Protein AF-A0AA51MQ58-F1 (afdb_monomer_lite)

Radius of gyration: 12.82 Å; chains: 1; bounding box: 35×30×36 Å

Secondary structure (DSSP, 8-state):
-EEETTS-EEEE-----TT--EEEEEESSTT---EEEES-EE-TTS-EEESEEEEEETTEEEE---SSSSS-SEEEPPPPTTS-EEEEEEEEETTEEEEEEEEE-

Foldseek 3Di:
DWAWPVGWDWDWDDDDDQPDQWTWIDTPDVVAWIKIFGRWHADPQRKIFGQWIWTHHPNDTDIFDDPPPPRTQKIWHPQDPVRKIKMWGWHQDPVGIDIIIIIGD

pLDDT: mean 82.26, std 11.64, range [46.22, 94.62]

Structure (mmCIF, N/CA/C/O backbone):
data_AF-A0AA51MQ58-F1
#
_entry.id   AF-A0AA51MQ58-F1
#
loop_
_atom_site.group_PDB
_atom_site.id
_atom_site.type_symbol
_atom_site.label_atom_id
_atom_site.label_alt_id
_atom_site.label_comp_id
_atom_site.label_asym_id
_atom_site.label_entity_id
_atom_site.label_seq_id
_atom_site.pdbx_PDB_ins_code
_atom_site.Cartn_x
_atom_site.Cartn_y
_atom_site.Cartn_z
_atom_site.occupancy
_atom_site.B_iso_or_equiv
_atom_site.auth_seq_id
_atom_site.auth_comp_id
_atom_site.auth_asym_id
_atom_site.auth_atom_id
_atom_site.pdbx_PDB_model_num
ATOM 1 N N . MET A 1 1 ? -2.871 13.309 5.982 1.00 73.56 1 MET A N 1
ATOM 2 C CA . MET A 1 1 ? -1.544 13.410 5.308 1.00 73.56 1 MET A CA 1
ATOM 3 C C . MET A 1 1 ? -0.538 12.679 6.181 1.00 73.56 1 MET A C 1
ATOM 5 O O . MET A 1 1 ? -0.595 12.842 7.389 1.00 73.56 1 MET A O 1
ATOM 9 N N . GLY A 1 2 ? 0.360 11.888 5.605 1.00 79.81 2 GLY A N 1
ATOM 10 C CA . GLY A 1 2 ? 1.314 11.037 6.316 1.00 79.81 2 GLY A CA 1
ATOM 11 C C . GLY A 1 2 ? 2.762 11.209 5.874 1.00 79.81 2 GLY A C 1
ATOM 12 O O . GLY A 1 2 ? 3.061 12.057 5.033 1.00 79.81 2 GLY A O 1
ATOM 13 N N . THR A 1 3 ? 3.646 10.372 6.407 1.00 82.44 3 THR A N 1
ATOM 14 C CA . THR A 1 3 ? 5.072 10.315 6.075 1.00 82.44 3 THR A CA 1
ATOM 15 C C . THR A 1 3 ? 5.555 8.874 5.911 1.00 82.44 3 THR A C 1
ATOM 17 O O . THR A 1 3 ? 5.155 7.969 6.637 1.00 82.44 3 THR A O 1
ATOM 20 N N . THR A 1 4 ? 6.433 8.646 4.938 1.00 78.88 4 THR A N 1
ATOM 21 C CA . THR A 1 4 ? 7.202 7.395 4.816 1.00 78.88 4 THR A CA 1
ATOM 22 C C . THR A 1 4 ? 8.316 7.348 5.864 1.00 78.88 4 THR A C 1
ATOM 24 O O . THR A 1 4 ? 8.746 8.391 6.358 1.00 78.88 4 THR A O 1
ATOM 27 N N . THR A 1 5 ? 8.878 6.166 6.134 1.00 80.44 5 THR A N 1
ATOM 28 C CA . THR A 1 5 ? 10.091 6.022 6.967 1.00 80.44 5 THR A CA 1
ATOM 29 C C . THR A 1 5 ? 11.283 6.817 6.411 1.00 80.44 5 THR A C 1
ATOM 31 O O . THR A 1 5 ? 12.148 7.246 7.167 1.00 80.44 5 THR A O 1
ATOM 34 N N . GLY A 1 6 ? 11.309 7.069 5.097 1.00 74.06 6 GLY A N 1
ATOM 35 C CA . GLY A 1 6 ? 12.300 7.918 4.429 1.00 74.06 6 GLY A CA 1
ATOM 36 C C . GLY A 1 6 ? 11.979 9.420 4.440 1.00 74.06 6 GLY A C 1
ATOM 37 O O . GLY A 1 6 ? 12.623 10.170 3.713 1.00 74.06 6 GLY A O 1
ATOM 38 N N . GLY A 1 7 ? 10.963 9.864 5.189 1.00 76.50 7 GLY A N 1
ATOM 39 C CA . GLY A 1 7 ? 10.610 11.279 5.366 1.00 76.50 7 GLY A CA 1
ATOM 40 C C . GLY A 1 7 ? 9.754 11.904 4.255 1.00 76.50 7 GLY A C 1
ATOM 41 O O . GLY A 1 7 ? 9.409 13.078 4.340 1.00 76.50 7 GLY A O 1
ATOM 42 N N . GLN A 1 8 ? 9.373 11.149 3.220 1.00 78.56 8 GLN A N 1
ATOM 43 C CA . GLN A 1 8 ? 8.529 11.661 2.128 1.00 78.56 8 GLN A CA 1
ATOM 44 C C . GLN A 1 8 ? 7.073 11.789 2.581 1.00 78.56 8 GLN A C 1
ATOM 46 O O . GLN A 1 8 ? 6.546 10.840 3.164 1.00 78.56 8 GLN A O 1
ATOM 51 N N . SER A 1 9 ? 6.406 12.904 2.275 1.00 80.50 9 SER A N 1
ATOM 52 C CA . SER A 1 9 ? 4.979 13.065 2.581 1.00 80.50 9 SER A CA 1
ATOM 53 C C . SER A 1 9 ? 4.100 12.214 1.664 1.00 80.50 9 SER A C 1
ATOM 55 O O . SER A 1 9 ? 4.390 12.068 0.475 1.00 80.50 9 SER A O 1
ATOM 57 N N . VAL A 1 10 ? 3.005 11.686 2.211 1.00 79.62 10 VAL A N 1
ATOM 58 C CA . VAL A 1 10 ? 2.039 10.845 1.493 1.00 79.62 10 VAL A CA 1
ATOM 59 C C . VAL A 1 10 ? 0.592 11.218 1.805 1.00 79.62 10 VAL A C 1
ATOM 61 O O . VAL A 1 10 ? 0.291 11.759 2.869 1.00 79.62 10 VAL A O 1
ATOM 64 N N . LYS A 1 11 ? -0.334 10.908 0.899 1.00 81.56 11 LYS A N 1
ATOM 65 C CA . LYS A 1 11 ? -1.774 11.071 1.133 1.00 81.56 11 LYS A CA 1
ATOM 66 C C . LYS A 1 11 ? -2.559 9.975 0.436 1.00 81.56 11 LYS A C 1
ATOM 68 O O . LYS A 1 11 ? -2.365 9.746 -0.749 1.00 81.56 11 LYS A O 1
ATOM 73 N N . PHE A 1 12 ? -3.495 9.362 1.146 1.00 80.94 12 PHE A N 1
ATOM 74 C CA . PHE A 1 12 ? -4.510 8.520 0.527 1.00 80.94 12 PHE A CA 1
ATOM 75 C C . PHE A 1 12 ? -5.673 9.421 0.090 1.00 80.94 12 PHE A C 1
ATOM 77 O O . PHE A 1 12 ? -6.277 10.076 0.939 1.00 80.94 12 PHE A O 1
ATOM 84 N N . MET A 1 13 ? -5.886 9.587 -1.219 1.00 69.50 13 MET A N 1
ATOM 85 C CA . MET A 1 13 ? -6.714 10.686 -1.748 1.00 69.50 13 MET A CA 1
ATOM 86 C C . MET A 1 13 ? -8.122 10.297 -2.182 1.00 69.50 13 MET A C 1
ATOM 88 O O . MET A 1 13 ? -8.969 11.182 -2.214 1.00 69.50 13 MET A O 1
ATOM 92 N N . ASP A 1 14 ? -8.370 9.035 -2.523 1.00 63.34 14 ASP A N 1
ATOM 93 C CA . ASP A 1 14 ? -9.536 8.718 -3.355 1.00 63.34 14 ASP A CA 1
ATOM 94 C C . ASP A 1 14 ? -10.143 7.351 -3.034 1.00 63.34 14 ASP A C 1
ATOM 96 O O . ASP A 1 14 ? -10.221 6.461 -3.873 1.00 63.34 14 ASP A O 1
ATOM 100 N N . TRP A 1 15 ? -10.504 7.158 -1.767 1.00 64.38 15 TRP A N 1
ATOM 101 C CA . TRP A 1 15 ? -11.335 6.033 -1.352 1.00 64.38 15 TRP A CA 1
ATOM 102 C C . TRP A 1 15 ? -12.637 6.596 -0.797 1.00 64.38 15 TRP A C 1
ATOM 104 O O . TRP A 1 15 ? -12.675 7.120 0.318 1.00 64.38 15 TRP A O 1
ATOM 114 N N . THR A 1 16 ? -13.676 6.579 -1.629 1.00 58.91 16 THR A N 1
ATOM 115 C CA . THR A 1 16 ? -14.923 7.318 -1.393 1.00 58.91 16 THR A CA 1
ATOM 116 C C . THR A 1 16 ? -16.078 6.411 -0.973 1.00 58.91 16 THR A C 1
ATOM 118 O O . THR A 1 16 ? -17.027 6.878 -0.343 1.00 58.91 16 THR A O 1
ATOM 121 N N . SER A 1 17 ? -15.977 5.106 -1.246 1.00 60.03 17 SER A N 1
ATOM 122 C CA . SER A 1 17 ? -16.976 4.096 -0.903 1.00 60.03 17 SER A CA 1
ATOM 123 C C . SER A 1 17 ? -16.349 2.744 -0.549 1.00 60.03 17 SER A C 1
ATOM 125 O O . SER A 1 17 ? -15.309 2.345 -1.062 1.00 60.03 17 SER A O 1
ATOM 127 N N . THR A 1 18 ? -17.045 1.967 0.283 1.00 59.75 18 THR A N 1
ATOM 128 C CA . THR A 1 18 ? -16.695 0.563 0.585 1.00 59.75 18 THR A CA 1
ATOM 129 C C . THR A 1 18 ? -16.774 -0.370 -0.628 1.00 59.75 18 THR A C 1
ATOM 131 O O . THR A 1 18 ? -16.255 -1.481 -0.569 1.00 59.75 18 THR A O 1
ATOM 134 N N . THR A 1 19 ? -17.395 0.083 -1.719 1.00 62.16 19 THR A N 1
ATOM 135 C CA . THR A 1 19 ? -17.466 -0.620 -3.006 1.00 62.16 19 THR A CA 1
ATOM 136 C C . THR A 1 19 ? -16.365 -0.212 -3.981 1.00 62.16 19 THR A C 1
ATOM 138 O O . THR A 1 19 ? -16.254 -0.817 -5.045 1.00 62.16 19 THR A O 1
ATOM 141 N N . ASP A 1 20 ? -15.583 0.823 -3.662 1.00 64.88 20 ASP A N 1
ATOM 142 C CA . ASP A 1 20 ? -14.504 1.274 -4.533 1.00 64.88 20 ASP A CA 1
ATOM 143 C C . ASP A 1 20 ? -13.383 0.241 -4.515 1.00 64.88 20 ASP A C 1
ATOM 145 O O . ASP A 1 20 ? -12.760 -0.021 -3.488 1.00 64.88 20 ASP A O 1
ATOM 149 N N . THR A 1 21 ? -13.099 -0.324 -5.682 1.00 74.69 21 THR A N 1
ATOM 150 C CA . THR A 1 21 ? -12.004 -1.282 -5.871 1.00 74.69 21 THR A CA 1
ATOM 151 C C . THR A 1 21 ? -10.695 -0.597 -6.253 1.00 74.69 21 THR A C 1
ATOM 153 O O . THR A 1 21 ? -9.737 -1.270 -6.638 1.00 74.69 21 THR A O 1
ATOM 156 N N . THR A 1 22 ? -10.650 0.734 -6.211 1.00 79.81 22 THR A N 1
ATOM 157 C CA . THR A 1 22 ? -9.498 1.551 -6.596 1.00 79.81 22 THR A CA 1
ATOM 158 C C . THR A 1 22 ? -9.187 2.588 -5.530 1.00 79.81 22 THR A C 1
ATOM 160 O O . THR A 1 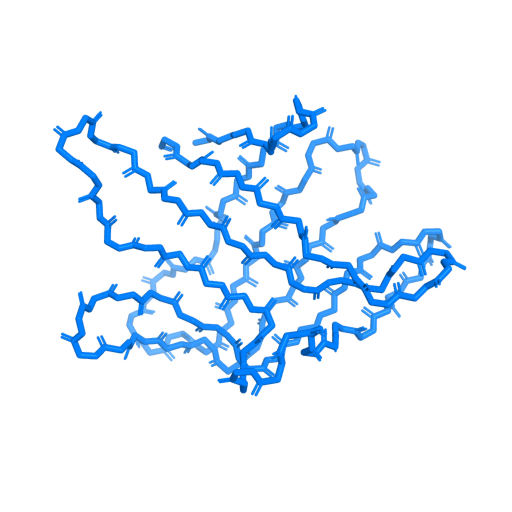22 ? -10.076 3.029 -4.812 1.00 79.81 22 THR A O 1
ATOM 163 N N . GLY A 1 23 ? -7.924 2.999 -5.448 1.00 80.19 23 GLY A N 1
ATOM 164 C CA . GLY A 1 23 ? -7.491 4.093 -4.582 1.00 80.19 23 GLY A CA 1
ATOM 165 C C . GLY A 1 23 ? -6.200 4.722 -5.093 1.00 80.19 23 GLY A C 1
ATOM 166 O O . GLY A 1 23 ? -5.504 4.132 -5.918 1.00 80.19 23 GLY A O 1
ATOM 167 N N . THR A 1 24 ? -5.867 5.914 -4.599 1.00 82.19 24 THR A N 1
ATOM 168 C CA . THR A 1 24 ? -4.610 6.593 -4.947 1.00 82.19 24 THR A CA 1
ATOM 169 C C . THR A 1 24 ? -3.826 6.940 -3.690 1.00 82.19 24 THR A C 1
ATOM 171 O O . THR A 1 24 ? -4.314 7.687 -2.836 1.00 82.19 24 THR A O 1
ATOM 174 N N . LEU A 1 25 ? -2.595 6.432 -3.599 1.00 81.94 25 LEU A N 1
ATOM 175 C CA . LEU A 1 25 ? -1.592 6.904 -2.651 1.00 81.94 25 LEU A CA 1
ATOM 176 C C . LEU A 1 25 ? -0.695 7.918 -3.369 1.00 81.94 25 LEU A C 1
ATOM 178 O O . LEU A 1 25 ? 0.155 7.565 -4.184 1.00 81.94 25 LEU A O 1
ATOM 182 N N . TRP A 1 26 ? -0.902 9.189 -3.054 1.00 79.00 26 TRP A N 1
ATOM 183 C CA . TRP A 1 26 ? -0.100 10.299 -3.549 1.00 79.00 26 TRP A CA 1
ATOM 184 C C . TRP A 1 26 ? 1.202 10.397 -2.757 1.00 79.00 26 TRP A C 1
ATOM 186 O O . TRP A 1 26 ? 1.172 10.357 -1.522 1.00 79.00 26 TRP A O 1
ATOM 196 N N . LYS A 1 27 ? 2.333 10.556 -3.448 1.00 71.06 27 LYS A N 1
ATOM 197 C CA . LYS A 1 27 ? 3.649 10.806 -2.840 1.00 71.06 27 LYS A CA 1
ATOM 198 C C . LYS A 1 27 ? 4.091 12.219 -3.211 1.00 71.06 27 LYS A C 1
ATOM 200 O O . LYS A 1 27 ? 4.109 12.578 -4.381 1.00 71.06 27 LYS A O 1
ATOM 205 N N . SER A 1 28 ? 4.480 13.019 -2.218 1.00 57.47 28 SER A N 1
ATOM 206 C CA . SER A 1 28 ? 4.906 14.416 -2.387 1.00 57.47 28 SER A CA 1
ATOM 207 C C . SER A 1 28 ? 6.296 14.546 -3.011 1.00 57.47 28 SER A C 1
ATOM 209 O O . SER A 1 28 ? 7.212 15.117 -2.421 1.00 57.47 28 SER A O 1
ATOM 211 N N . ILE A 1 29 ? 6.475 14.012 -4.209 1.00 56.19 29 ILE A N 1
ATOM 212 C CA . ILE A 1 29 ? 7.600 14.321 -5.081 1.00 56.19 29 ILE A CA 1
ATOM 213 C C . ILE A 1 29 ? 6.944 14.827 -6.360 1.00 56.19 29 ILE A C 1
ATOM 215 O O . ILE A 1 29 ? 6.453 14.015 -7.119 1.00 56.19 29 ILE A O 1
ATOM 219 N N . ASN A 1 30 ? 6.839 16.149 -6.549 1.00 47.78 30 ASN A N 1
ATOM 220 C CA . ASN A 1 30 ? 6.362 16.846 -7.762 1.00 47.78 30 ASN A CA 1
ATOM 221 C C . ASN A 1 30 ? 5.889 15.937 -8.925 1.00 47.78 30 ASN A C 1
ATOM 223 O O . ASN A 1 30 ? 6.647 15.675 -9.860 1.00 47.78 30 ASN A O 1
ATOM 227 N N . GLY A 1 31 ? 4.654 15.422 -8.852 1.00 46.22 31 GLY A N 1
ATOM 228 C CA . GLY A 1 31 ? 4.021 14.621 -9.915 1.00 46.22 31 GLY A CA 1
ATOM 229 C C . GLY A 1 31 ? 4.698 13.285 -10.268 1.00 46.22 31 GLY A C 1
ATOM 230 O O . GLY A 1 31 ? 4.371 12.687 -11.288 1.00 46.22 31 GLY A O 1
ATOM 231 N N . THR A 1 32 ? 5.646 12.816 -9.456 1.00 56.25 32 THR A N 1
ATOM 232 C CA . THR A 1 32 ? 6.433 11.595 -9.651 1.00 56.25 32 THR A CA 1
ATOM 233 C C . THR A 1 32 ? 6.271 10.695 -8.426 1.00 56.25 32 THR A C 1
ATOM 235 O O . THR A 1 32 ? 6.602 11.079 -7.311 1.00 56.25 32 THR A O 1
ATOM 238 N N . GLY A 1 33 ? 5.798 9.469 -8.613 1.00 65.19 33 GLY A N 1
ATOM 239 C CA . GLY A 1 33 ? 5.640 8.492 -7.536 1.00 65.19 33 GLY A CA 1
ATOM 240 C C . GLY A 1 33 ? 4.209 8.305 -7.050 1.00 65.19 33 GLY A C 1
ATOM 241 O O . GLY A 1 33 ? 4.033 7.660 -6.023 1.00 65.19 33 GLY A O 1
ATOM 242 N N . ASP A 1 34 ? 3.204 8.827 -7.752 1.00 80.88 34 ASP A N 1
ATOM 243 C CA . ASP A 1 34 ? 1.812 8.487 -7.455 1.00 80.88 34 ASP A CA 1
ATOM 244 C C . ASP A 1 34 ? 1.576 6.997 -7.674 1.00 80.88 34 ASP A C 1
ATOM 246 O O . ASP A 1 34 ? 2.062 6.409 -8.645 1.00 80.88 34 ASP A O 1
ATOM 250 N N . ILE A 1 35 ? 0.822 6.396 -6.760 1.00 86.19 35 ILE A N 1
ATOM 251 C CA . ILE A 1 35 ? 0.482 4.981 -6.800 1.00 86.19 35 ILE A CA 1
ATOM 252 C C . ILE A 1 35 ? -1.023 4.851 -6.974 1.00 86.19 35 ILE A C 1
ATOM 254 O O . ILE A 1 35 ? -1.797 5.221 -6.092 1.00 86.19 35 ILE A O 1
ATOM 258 N N . SER A 1 36 ? -1.422 4.301 -8.117 1.00 89.19 36 SER A N 1
ATOM 259 C CA . SER A 1 36 ? -2.795 3.894 -8.394 1.00 89.19 36 SER A CA 1
ATOM 260 C C . SER A 1 36 ? -2.962 2.438 -7.976 1.00 89.19 36 SER A C 1
ATOM 262 O O . SER A 1 36 ? -2.180 1.584 -8.388 1.00 89.19 36 SER A O 1
ATOM 264 N N . LEU A 1 37 ? -3.965 2.160 -7.154 1.00 90.69 37 LEU A N 1
ATOM 265 C CA . LEU A 1 37 ? -4.252 0.851 -6.576 1.00 90.69 37 LEU A CA 1
ATOM 266 C C . LEU A 1 37 ? -5.506 0.254 -7.210 1.00 90.69 37 LEU A C 1
ATOM 268 O O . LEU A 1 37 ? -6.447 0.978 -7.539 1.00 90.69 37 LEU A O 1
ATOM 272 N N . THR A 1 38 ? -5.528 -1.069 -7.338 1.00 90.94 38 THR A N 1
ATOM 273 C CA . THR A 1 38 ? -6.652 -1.859 -7.851 1.00 90.94 38 THR A CA 1
ATOM 274 C C . THR A 1 38 ? -6.905 -3.081 -6.966 1.00 90.94 38 THR A C 1
ATOM 276 O O . THR A 1 38 ? -6.024 -3.536 -6.236 1.00 90.94 38 THR A O 1
ATOM 279 N N . GLY A 1 39 ? -8.128 -3.616 -7.008 1.00 90.19 39 GLY A N 1
ATOM 280 C CA . GLY A 1 39 ? -8.535 -4.710 -6.120 1.00 90.19 39 GLY A CA 1
ATOM 281 C C . GLY A 1 39 ? -8.587 -4.287 -4.650 1.00 90.19 39 GLY A C 1
ATOM 282 O O . GLY A 1 39 ? -8.350 -5.106 -3.763 1.00 90.19 39 GLY A O 1
ATOM 283 N N . LEU A 1 40 ? -8.843 -3.000 -4.397 1.00 90.19 40 LEU A N 1
ATOM 284 C CA . LEU A 1 40 ? -8.932 -2.447 -3.053 1.00 90.19 40 LEU A CA 1
ATOM 285 C C . LEU A 1 40 ? -10.113 -3.080 -2.300 1.00 90.19 40 LEU A C 1
ATOM 287 O O . LEU A 1 40 ? -11.228 -3.111 -2.816 1.00 90.19 40 LEU A O 1
ATOM 291 N N . HIS A 1 41 ? -9.874 -3.590 -1.096 1.00 88.94 41 HIS A N 1
ATOM 292 C CA . HIS A 1 41 ? -10.916 -4.126 -0.219 1.00 88.94 41 HIS A CA 1
ATOM 293 C C . HIS A 1 41 ? -10.460 -4.127 1.243 1.00 88.94 41 HIS A C 1
ATOM 295 O O . HIS A 1 41 ? -9.286 -3.921 1.546 1.00 88.94 41 HIS A O 1
ATOM 301 N N . LYS A 1 42 ? -11.398 -4.344 2.169 1.00 89.19 42 LYS A N 1
ATOM 302 C CA . LYS A 1 42 ? -11.100 -4.487 3.598 1.00 89.19 42 LYS A CA 1
ATOM 303 C C . LYS A 1 42 ? -11.081 -5.948 4.018 1.00 89.19 42 LYS A C 1
ATOM 305 O O . LYS A 1 42 ? -11.970 -6.711 3.648 1.00 89.19 42 LYS A O 1
ATOM 310 N N . LEU A 1 43 ? -10.106 -6.293 4.847 1.00 91.12 43 LEU A N 1
ATOM 311 C CA . LEU A 1 43 ? -10.063 -7.548 5.581 1.00 91.12 43 LEU A CA 1
ATOM 312 C C . LEU A 1 43 ? -10.970 -7.484 6.819 1.00 91.12 43 LEU A C 1
ATOM 314 O O . LEU A 1 43 ? -11.414 -6.413 7.243 1.00 91.12 43 LEU A O 1
ATOM 318 N N . ALA A 1 44 ? -11.240 -8.647 7.414 1.00 91.38 44 ALA A N 1
ATOM 319 C CA . ALA A 1 44 ? -12.118 -8.774 8.581 1.00 91.38 44 ALA A CA 1
ATOM 320 C C . ALA A 1 44 ? -11.594 -8.033 9.826 1.00 91.38 44 ALA A C 1
ATOM 322 O O . ALA A 1 44 ? -12.383 -7.612 10.668 1.00 91.38 44 ALA A O 1
ATOM 323 N N . ASP A 1 45 ? -10.277 -7.850 9.928 1.00 91.12 45 ASP A N 1
ATOM 324 C CA . ASP A 1 45 ? -9.615 -7.103 11.002 1.00 91.12 45 ASP A CA 1
ATOM 325 C C . ASP A 1 45 ? -9.659 -5.574 10.802 1.00 91.12 45 ASP A C 1
ATOM 327 O O . ASP A 1 45 ? -9.187 -4.820 11.650 1.00 91.12 45 ASP A O 1
ATOM 331 N N . GLY A 1 46 ? -10.237 -5.105 9.691 1.00 87.25 46 GLY A N 1
ATOM 332 C CA . GLY A 1 46 ? -10.325 -3.692 9.334 1.00 87.25 46 GLY A CA 1
ATOM 333 C C . GLY A 1 46 ? -9.138 -3.161 8.528 1.00 87.25 46 GLY A C 1
ATOM 334 O O . GLY A 1 46 ? -9.186 -1.996 8.123 1.00 87.25 46 GLY A O 1
ATOM 335 N N . THR A 1 47 ? -8.120 -3.982 8.251 1.00 91.62 47 THR A N 1
ATOM 336 C CA . THR A 1 47 ? -7.002 -3.627 7.370 1.00 91.62 47 THR A CA 1
ATOM 337 C C . THR A 1 47 ? -7.522 -3.394 5.952 1.00 91.62 47 THR A C 1
ATOM 339 O O . THR A 1 47 ? -8.224 -4.233 5.387 1.00 91.62 47 THR A O 1
ATOM 342 N N . LEU A 1 48 ? -7.183 -2.251 5.359 1.00 90.25 48 LEU A N 1
ATOM 343 C CA . LEU A 1 48 ? -7.450 -1.972 3.949 1.00 90.25 48 LEU A CA 1
ATOM 344 C C . LEU A 1 48 ? -6.285 -2.507 3.120 1.00 90.25 48 LEU A C 1
ATOM 346 O O . LEU A 1 48 ? -5.138 -2.196 3.424 1.00 90.25 48 LEU A O 1
ATOM 350 N N . VAL A 1 49 ? -6.565 -3.271 2.073 1.00 93.19 49 VAL A N 1
ATOM 351 C CA . VAL A 1 49 ? -5.547 -3.900 1.227 1.00 93.19 49 VAL A CA 1
ATOM 352 C C . VAL A 1 49 ? -5.841 -3.677 -0.250 1.00 93.19 49 VAL A C 1
ATOM 354 O O . VAL A 1 49 ? -6.991 -3.458 -0.626 1.00 93.19 49 VAL A O 1
ATOM 357 N N . ALA A 1 50 ? -4.814 -3.750 -1.095 1.00 93.50 50 ALA A N 1
ATOM 358 C CA . ALA A 1 50 ? -4.961 -3.821 -2.548 1.00 93.50 50 ALA A CA 1
ATOM 359 C C . ALA A 1 50 ? -4.144 -4.990 -3.104 1.00 93.50 50 ALA A C 1
ATOM 361 O O . ALA A 1 50 ? -3.012 -5.216 -2.678 1.00 93.50 50 ALA A O 1
ATOM 362 N N . THR A 1 51 ? -4.695 -5.708 -4.080 1.00 93.94 51 THR A N 1
ATOM 363 C CA . THR A 1 51 ? -4.022 -6.847 -4.731 1.00 93.94 51 THR A CA 1
ATOM 364 C C . THR A 1 51 ? -3.249 -6.440 -5.983 1.00 93.94 51 THR A C 1
ATOM 366 O O . THR A 1 51 ? -2.507 -7.240 -6.543 1.00 93.94 51 THR A O 1
ATOM 369 N N . GLY A 1 52 ? -3.438 -5.210 -6.464 1.00 93.00 52 GLY A N 1
ATOM 370 C CA . GLY A 1 52 ? -2.763 -4.708 -7.649 1.00 93.00 52 GLY A CA 1
ATOM 371 C C . GLY A 1 52 ? -2.598 -3.196 -7.645 1.00 93.00 52 GLY A C 1
ATOM 372 O O . GLY A 1 52 ? -3.109 -2.473 -6.787 1.00 93.00 52 GLY A O 1
ATOM 373 N N . GLY A 1 53 ? -1.841 -2.714 -8.623 1.00 91.44 53 GLY A N 1
ATOM 374 C CA . GLY A 1 53 ? -1.628 -1.294 -8.816 1.00 91.44 53 GLY A CA 1
ATOM 375 C C . GLY A 1 53 ? -0.442 -0.989 -9.714 1.00 91.44 53 GLY A C 1
ATOM 376 O O . GLY A 1 53 ? 0.213 -1.879 -10.262 1.00 91.44 53 GLY A O 1
ATOM 377 N N . LYS A 1 54 ? -0.164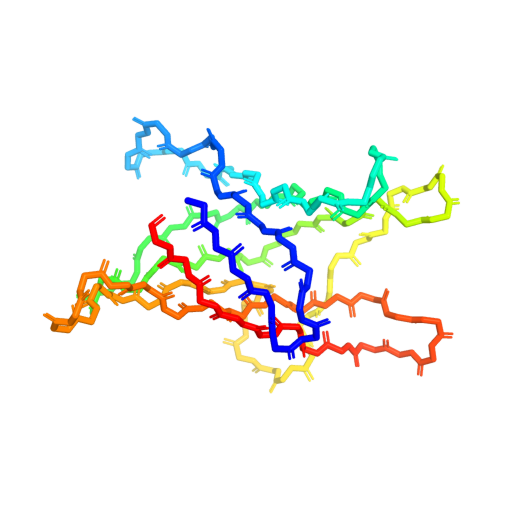 0.301 -9.857 1.00 90.38 54 LYS A N 1
ATOM 378 C CA . LYS A 1 54 ? 0.969 0.834 -10.608 1.00 90.38 54 LYS A CA 1
ATOM 379 C C . LYS A 1 54 ? 1.500 2.103 -9.949 1.00 90.38 54 LYS A C 1
ATOM 381 O O . LYS A 1 54 ? 0.720 2.928 -9.485 1.00 90.38 54 LYS A O 1
ATOM 386 N N . GLU A 1 55 ? 2.817 2.269 -9.953 1.00 88.12 55 GLU A N 1
ATOM 387 C CA . GLU A 1 55 ? 3.513 3.483 -9.518 1.00 88.12 55 GLU A CA 1
ATOM 388 C C . GLU A 1 55 ? 4.026 4.250 -10.741 1.00 88.12 55 GLU A C 1
ATOM 390 O O . GLU A 1 55 ? 4.545 3.653 -11.688 1.00 88.12 55 GLU A O 1
ATOM 395 N N . TYR A 1 56 ? 3.900 5.574 -10.730 1.00 84.38 56 TYR A N 1
ATOM 396 C CA . TYR A 1 56 ? 4.489 6.428 -11.756 1.00 84.38 56 TYR A CA 1
ATOM 397 C C . TYR A 1 56 ? 5.949 6.749 -11.411 1.00 84.38 56 TYR A C 1
ATOM 399 O O . TYR A 1 56 ? 6.223 7.594 -10.563 1.00 84.38 56 TYR A O 1
ATOM 407 N N . VAL A 1 57 ? 6.909 6.088 -12.060 1.00 80.31 57 VAL A N 1
ATOM 408 C CA . VAL A 1 57 ? 8.354 6.253 -11.815 1.00 80.31 57 VAL A CA 1
ATOM 409 C C . VAL A 1 57 ? 9.070 6.513 -13.135 1.00 80.31 57 VAL A C 1
ATOM 411 O O . VAL A 1 57 ? 8.819 5.822 -14.118 1.00 80.31 57 VAL A O 1
ATOM 414 N N . ASN A 1 58 ? 10.000 7.473 -13.163 1.00 78.94 58 ASN A N 1
ATOM 415 C CA . ASN A 1 58 ? 10.787 7.823 -14.357 1.00 78.94 58 ASN A CA 1
ATOM 416 C C . ASN A 1 58 ? 9.910 8.087 -15.598 1.00 78.94 58 ASN A C 1
ATOM 418 O O . ASN A 1 58 ? 10.176 7.567 -16.679 1.00 78.94 58 ASN A O 1
ATOM 422 N N . CYS A 1 59 ? 8.841 8.870 -15.423 1.00 78.62 59 CYS A N 1
ATOM 423 C CA . CYS A 1 59 ? 7.872 9.210 -16.471 1.00 78.62 59 CYS A CA 1
ATOM 424 C C . CYS A 1 59 ? 7.120 8.011 -17.082 1.00 78.62 59 CYS A C 1
ATOM 426 O O . CYS A 1 59 ? 6.613 8.096 -18.201 1.00 78.62 59 CYS A O 1
ATOM 428 N N . GLN A 1 60 ? 7.046 6.884 -16.370 1.00 83.50 60 GLN A N 1
ATOM 429 C CA . GLN A 1 60 ? 6.370 5.674 -16.824 1.00 83.50 60 GLN A CA 1
ATOM 430 C C . GLN A 1 60 ? 5.569 5.035 -15.692 1.00 83.50 60 GLN A C 1
ATOM 432 O O . GLN A 1 60 ? 5.970 5.056 -14.531 1.00 83.50 60 GLN A O 1
ATOM 437 N N . TRP A 1 61 ? 4.443 4.417 -16.038 1.00 85.31 61 TRP A N 1
ATOM 438 C CA . TRP A 1 61 ? 3.706 3.574 -15.105 1.00 85.31 61 TRP A CA 1
ATOM 439 C C . TRP A 1 61 ? 4.352 2.195 -15.028 1.00 85.31 61 TRP A C 1
ATOM 441 O O . TRP A 1 61 ? 4.464 1.506 -16.041 1.00 85.31 61 TRP A O 1
ATOM 451 N N . LYS A 1 62 ? 4.746 1.786 -13.824 1.00 87.56 62 LYS A N 1
ATOM 452 C CA . LYS A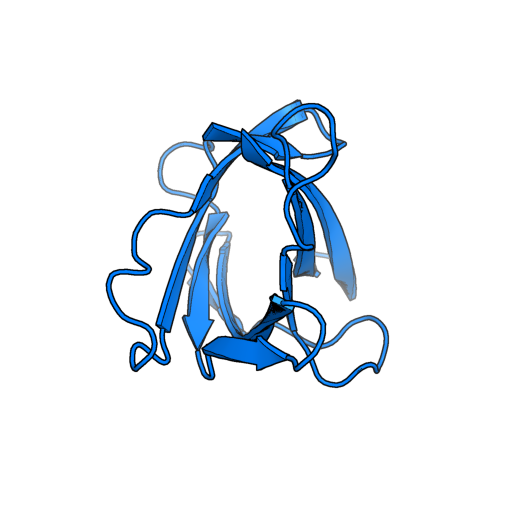 1 62 ? 5.283 0.456 -13.536 1.00 87.56 62 LYS A CA 1
ATOM 453 C C . LYS A 1 62 ? 4.321 -0.298 -12.637 1.00 87.56 62 LYS A C 1
ATOM 455 O O . LYS A 1 62 ? 3.874 0.245 -11.631 1.00 87.56 62 LYS A O 1
ATOM 460 N N . THR A 1 63 ? 4.008 -1.536 -12.998 1.00 90.56 63 THR A N 1
ATOM 461 C CA . THR A 1 63 ? 3.164 -2.417 -12.186 1.00 90.56 63 THR A CA 1
ATOM 462 C C . THR A 1 63 ? 3.820 -2.658 -10.829 1.00 90.56 63 THR A C 1
ATOM 464 O O . THR A 1 63 ? 5.034 -2.866 -10.751 1.00 90.56 63 THR A O 1
ATOM 467 N N . LEU A 1 64 ? 3.022 -2.598 -9.766 1.00 91.19 64 LEU A N 1
ATOM 468 C CA . LEU A 1 64 ? 3.452 -3.031 -8.441 1.00 91.19 64 LEU A CA 1
ATOM 469 C C . LEU A 1 64 ? 3.630 -4.553 -8.433 1.00 91.19 64 LEU A C 1
ATOM 471 O O . LEU A 1 64 ? 2.964 -5.262 -9.186 1.00 91.19 64 LEU A O 1
ATOM 475 N N . GLY A 1 65 ? 4.513 -5.061 -7.585 1.00 91.06 65 GLY A N 1
ATOM 476 C CA . GLY A 1 65 ? 4.708 -6.497 -7.418 1.00 91.06 65 GLY A CA 1
ATOM 477 C C . GLY A 1 65 ? 4.759 -6.826 -5.942 1.00 91.06 65 GLY A C 1
ATOM 478 O O . GLY A 1 65 ? 5.401 -6.092 -5.201 1.00 91.06 65 GLY A O 1
ATOM 479 N N . ASP A 1 66 ? 4.091 -7.907 -5.557 1.00 92.00 66 ASP A N 1
ATOM 480 C CA . ASP A 1 66 ? 4.095 -8.444 -4.198 1.00 92.00 66 ASP A CA 1
ATOM 481 C C . ASP A 1 66 ? 5.527 -8.862 -3.824 1.00 92.00 66 ASP A C 1
ATOM 483 O O . ASP A 1 66 ? 6.084 -9.820 -4.368 1.00 92.00 66 ASP A O 1
ATOM 487 N N . ALA A 1 67 ? 6.163 -8.060 -2.973 1.00 89.38 67 ALA A N 1
ATOM 488 C CA . ALA A 1 67 ? 7.574 -8.182 -2.638 1.00 89.38 67 ALA A CA 1
ATOM 489 C C . ALA A 1 67 ? 7.810 -9.190 -1.511 1.00 89.38 67 ALA A C 1
ATOM 491 O O . ALA A 1 67 ? 8.930 -9.684 -1.356 1.00 89.38 67 ALA A O 1
ATOM 492 N N . ASN A 1 68 ? 6.786 -9.455 -0.702 1.00 90.12 68 ASN A N 1
ATOM 493 C CA . ASN A 1 68 ? 6.885 -10.248 0.51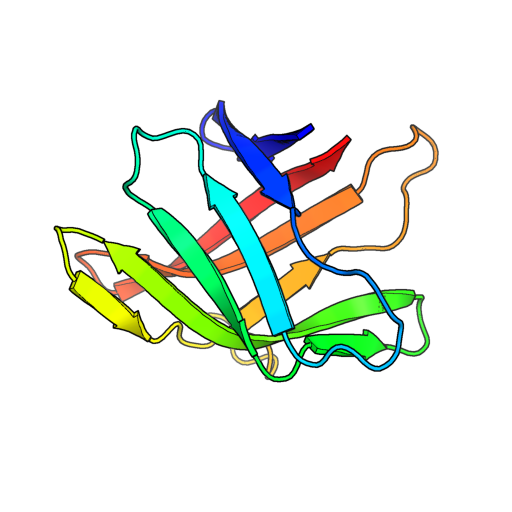7 1.00 90.12 68 ASN A CA 1
ATOM 494 C C . ASN A 1 68 ? 6.103 -11.582 0.439 1.00 90.12 68 ASN A C 1
ATOM 496 O O . ASN A 1 68 ? 6.2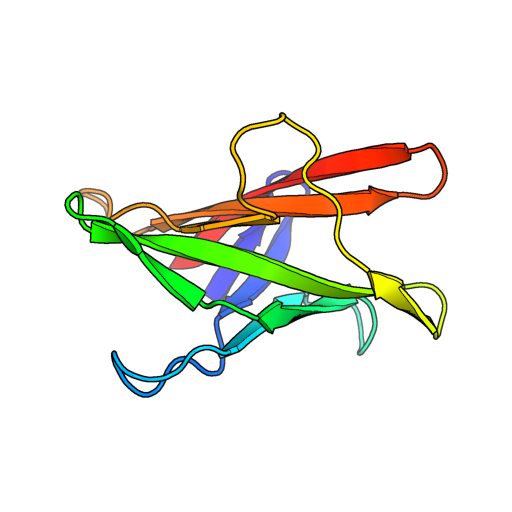86 -12.431 1.311 1.00 90.12 68 ASN A O 1
ATOM 500 N N . GLY A 1 69 ? 5.318 -11.796 -0.623 1.00 91.69 69 GLY A N 1
ATOM 501 C CA . GLY A 1 69 ? 4.592 -13.028 -0.930 1.00 91.69 69 GLY A CA 1
ATOM 502 C C . GLY A 1 69 ? 3.272 -13.192 -0.176 1.00 91.69 69 GLY A C 1
ATOM 503 O O . GLY A 1 69 ? 2.830 -14.328 0.011 1.00 91.69 69 GLY A O 1
ATOM 504 N N . ASP A 1 70 ? 2.668 -12.107 0.310 1.00 93.38 70 ASP A N 1
ATOM 505 C CA . ASP A 1 70 ? 1.449 -12.156 1.125 1.00 93.38 70 ASP A CA 1
ATOM 506 C C . ASP A 1 70 ? 0.136 -11.964 0.346 1.00 93.38 70 ASP A C 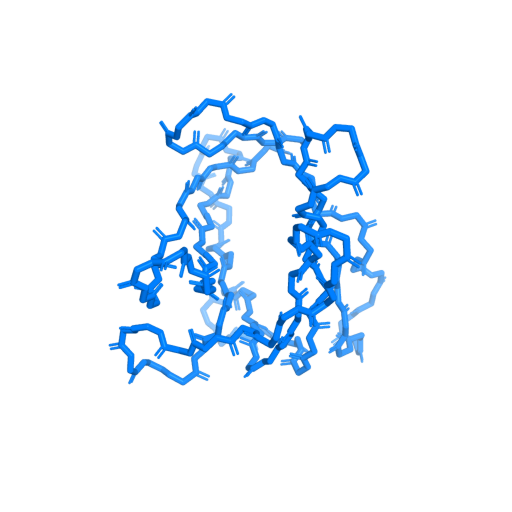1
ATOM 508 O O . ASP A 1 70 ? -0.948 -12.031 0.935 1.00 93.38 70 ASP A O 1
ATOM 512 N N . GLY A 1 71 ? 0.224 -11.783 -0.973 1.00 93.62 71 GLY A N 1
ATOM 513 C CA . GLY A 1 71 ? -0.910 -11.618 -1.877 1.00 93.62 71 GLY A CA 1
ATOM 514 C C . GLY A 1 71 ? -1.378 -10.172 -2.058 1.00 93.62 71 GLY A C 1
ATOM 515 O O . GLY A 1 71 ? -2.335 -9.944 -2.807 1.00 93.62 71 GLY A O 1
ATOM 516 N N . TYR A 1 72 ? -0.730 -9.195 -1.419 1.00 94.62 72 TYR A N 1
ATOM 517 C CA . TYR A 1 72 ? -1.104 -7.786 -1.490 1.00 94.62 72 TYR A CA 1
ATOM 518 C C . TYR A 1 72 ? 0.076 -6.911 -1.913 1.00 94.62 72 TYR A C 1
ATOM 520 O O . TYR A 1 72 ? 1.225 -7.156 -1.581 1.00 94.62 72 TYR A O 1
ATOM 528 N N . VAL A 1 73 ? -0.220 -5.831 -2.635 1.00 94.06 73 VAL A N 1
ATOM 529 C CA . VAL A 1 73 ? 0.783 -4.819 -3.018 1.00 94.06 73 VAL A CA 1
ATOM 530 C C . VAL A 1 73 ? 0.670 -3.542 -2.192 1.00 94.06 73 VAL A C 1
ATOM 532 O O . VAL A 1 73 ? 1.474 -2.625 -2.338 1.00 94.06 73 VAL A O 1
ATOM 535 N N . PHE A 1 74 ? -0.363 -3.440 -1.360 1.00 93.19 74 PHE A N 1
ATOM 536 C CA . PHE A 1 74 ? -0.609 -2.296 -0.497 1.00 93.19 74 PHE A CA 1
ATOM 537 C C . PHE A 1 74 ? -1.434 -2.711 0.706 1.00 93.19 74 PHE A C 1
ATOM 539 O O . PHE A 1 74 ? -2.406 -3.454 0.549 1.00 93.19 74 PHE A O 1
ATOM 546 N N . LYS A 1 75 ? -1.102 -2.155 1.874 1.00 93.62 75 LYS A N 1
ATOM 547 C CA . LYS A 1 75 ? -1.919 -2.276 3.079 1.00 93.62 75 LYS A CA 1
ATOM 548 C C . LYS A 1 75 ? -1.933 -0.998 3.898 1.00 93.62 75 LYS A C 1
ATOM 550 O O . LYS A 1 75 ? -0.931 -0.290 3.977 1.00 93.62 75 LYS A O 1
ATOM 555 N N . VAL A 1 76 ? -3.048 -0.763 4.578 1.00 92.31 76 VAL A N 1
ATOM 556 C CA . VAL A 1 76 ? -3.208 0.235 5.638 1.00 92.31 76 VAL A CA 1
ATOM 557 C C . VAL A 1 76 ? -3.836 -0.453 6.838 1.00 92.31 76 VAL A C 1
ATOM 559 O O . VAL A 1 76 ? -4.922 -1.023 6.727 1.00 92.31 76 VAL A O 1
ATOM 562 N N . SER A 1 77 ? -3.151 -0.402 7.978 1.00 91.81 77 SER A N 1
ATOM 563 C CA . SER A 1 77 ? -3.637 -0.960 9.239 1.00 91.81 77 SER A CA 1
ATOM 564 C C . SER A 1 77 ? -4.920 -0.263 9.699 1.00 91.81 77 SER A C 1
ATOM 566 O O . SER A 1 77 ? -5.198 0.857 9.268 1.00 91.81 77 SER A O 1
ATOM 568 N N . PRO A 1 78 ? -5.661 -0.842 10.656 1.00 89.44 78 PRO A N 1
ATOM 569 C CA . PRO A 1 78 ? -6.623 -0.088 11.449 1.00 89.44 78 PRO A CA 1
ATOM 570 C C . PRO A 1 78 ? -5.973 1.121 12.138 1.00 89.44 78 PRO A C 1
ATOM 572 O O . PRO A 1 78 ? -4.744 1.204 12.264 1.00 89.44 78 PRO A O 1
ATOM 575 N N . GLN A 1 79 ? -6.809 2.055 12.594 1.00 89.88 79 GLN A N 1
ATOM 576 C CA . GLN A 1 79 ? -6.339 3.238 13.309 1.00 89.88 79 GLN A CA 1
ATOM 577 C C . GLN A 1 79 ? -5.677 2.834 14.631 1.00 89.88 79 GLN A C 1
ATOM 579 O O . GLN A 1 79 ? -6.257 2.120 15.449 1.00 89.88 79 GLN A O 1
ATOM 584 N N . ASN A 1 80 ? -4.463 3.322 14.846 1.00 89.50 80 ASN A N 1
ATOM 585 C CA . ASN A 1 80 ? -3.736 3.223 16.099 1.00 89.50 80 ASN A CA 1
ATOM 586 C C . ASN A 1 80 ? -4.393 4.102 17.177 1.00 89.50 80 ASN A C 1
ATOM 588 O O . ASN A 1 80 ? -5.084 5.077 16.882 1.00 89.50 80 ASN A O 1
ATOM 592 N N . ALA A 1 81 ? -4.093 3.831 18.449 1.00 92.00 81 ALA A N 1
ATOM 593 C CA . ALA A 1 81 ? -4.629 4.598 19.581 1.00 92.00 81 ALA A CA 1
ATOM 594 C C . ALA A 1 81 ? -4.270 6.100 19.555 1.00 92.00 81 ALA A C 1
ATOM 596 O O . ALA A 1 81 ? -4.969 6.917 20.145 1.00 92.00 81 ALA A O 1
ATOM 597 N N . ASN A 1 82 ? -3.189 6.473 18.866 1.00 90.19 82 ASN A N 1
ATOM 598 C CA . ASN A 1 82 ? -2.760 7.860 18.668 1.00 90.19 82 ASN A CA 1
ATOM 599 C C . ASN A 1 82 ? -3.400 8.529 17.433 1.00 90.19 82 ASN A C 1
ATOM 601 O O . ASN A 1 82 ? -2.976 9.615 17.045 1.00 90.19 82 ASN A O 1
ATOM 605 N N . GLY A 1 83 ? -4.385 7.885 16.802 1.00 86.00 83 GLY A N 1
ATOM 606 C CA . GLY A 1 83 ? -5.122 8.421 15.660 1.00 86.00 83 GLY A CA 1
ATOM 607 C C . GLY A 1 83 ? -4.459 8.204 14.298 1.00 86.00 83 GLY A C 1
ATOM 608 O O . GLY A 1 83 ? -5.049 8.587 13.291 1.00 86.00 83 GLY A O 1
ATOM 609 N N . THR A 1 84 ? -3.278 7.582 14.240 1.00 89.88 84 THR A N 1
ATOM 610 C CA . THR A 1 84 ? -2.557 7.348 12.980 1.00 89.88 84 THR A CA 1
ATOM 611 C C . THR A 1 84 ? -2.855 5.977 12.379 1.00 89.88 84 THR A C 1
ATOM 613 O O . THR A 1 84 ? -3.370 5.093 13.053 1.00 89.88 84 THR A O 1
ATOM 616 N N . PHE A 1 85 ? -2.487 5.760 11.120 1.00 90.12 85 PHE A N 1
ATOM 617 C CA . PHE A 1 85 ? -2.549 4.455 10.455 1.00 90.12 85 PHE A CA 1
ATOM 618 C C . PHE A 1 85 ? -1.158 4.082 9.955 1.00 90.12 85 PHE A C 1
ATOM 620 O O . PHE A 1 85 ? -0.449 4.942 9.441 1.00 90.12 85 PHE A O 1
ATOM 627 N N . ASN A 1 86 ? -0.755 2.820 10.056 1.00 92.50 86 ASN A N 1
ATOM 628 C CA . ASN A 1 86 ? 0.473 2.350 9.419 1.00 92.50 86 ASN A CA 1
ATOM 629 C C . ASN A 1 86 ? 0.157 1.865 8.009 1.00 92.50 86 ASN A C 1
ATOM 631 O O . ASN A 1 86 ? -0.892 1.266 7.792 1.00 92.50 86 ASN A O 1
ATOM 635 N N . PHE A 1 87 ? 1.055 2.098 7.058 1.00 91.69 87 PHE A N 1
ATOM 636 C CA . PHE A 1 87 ? 0.901 1.576 5.707 1.00 91.69 87 PHE A CA 1
ATOM 637 C C . PHE A 1 87 ? 2.175 0.915 5.200 1.00 91.69 87 PHE A C 1
ATOM 639 O O . PHE A 1 87 ? 3.289 1.264 5.605 1.00 91.69 87 PHE A O 1
ATOM 646 N N . GLU A 1 88 ? 1.987 -0.001 4.260 1.00 92.31 88 GLU A N 1
ATOM 647 C CA . GLU A 1 88 ? 3.039 -0.546 3.416 1.00 92.31 88 GLU A CA 1
ATOM 648 C C . GLU A 1 88 ? 2.586 -0.574 1.956 1.00 92.31 88 GLU A C 1
ATOM 650 O O . GLU A 1 88 ? 1.396 -0.700 1.663 1.00 92.31 88 GLU A O 1
ATOM 655 N N . VAL A 1 89 ? 3.533 -0.394 1.040 1.00 90.81 89 VAL A N 1
ATOM 656 C CA . VAL A 1 89 ? 3.315 -0.523 -0.398 1.00 90.81 89 VAL A CA 1
ATOM 657 C C . VAL A 1 89 ? 4.515 -1.190 -1.046 1.00 90.81 89 VAL A C 1
ATOM 659 O O . VAL A 1 89 ? 5.659 -0.764 -0.854 1.00 90.81 89 VAL A O 1
ATOM 662 N N . ASP A 1 90 ? 4.242 -2.206 -1.845 1.00 92.00 90 ASP A N 1
ATOM 663 C CA . ASP A 1 90 ? 5.253 -3.013 -2.500 1.00 92.00 90 ASP A CA 1
ATOM 664 C C . ASP A 1 90 ? 5.455 -2.487 -3.915 1.00 92.00 90 ASP A C 1
ATOM 666 O O . ASP A 1 90 ? 4.547 -2.483 -4.746 1.00 92.00 90 ASP A O 1
ATOM 670 N N . ARG A 1 91 ? 6.650 -1.968 -4.186 1.00 84.50 91 ARG A N 1
ATOM 671 C CA . ARG A 1 91 ? 6.952 -1.197 -5.393 1.00 84.50 91 ARG A CA 1
ATOM 672 C C . ARG A 1 91 ? 8.184 -1.698 -6.122 1.00 84.50 91 ARG A C 1
ATOM 674 O O . ARG A 1 91 ? 9.130 -2.208 -5.526 1.00 84.50 91 ARG A O 1
ATOM 681 N N . ALA A 1 92 ? 8.204 -1.474 -7.431 1.00 73.94 92 ALA A N 1
ATOM 682 C CA . ALA A 1 92 ? 9.366 -1.742 -8.263 1.00 73.94 92 ALA A CA 1
ATOM 683 C C . ALA A 1 92 ? 10.416 -0.630 -8.086 1.00 73.94 92 ALA A C 1
ATOM 685 O O . ALA A 1 92 ? 10.231 0.500 -8.541 1.00 73.94 92 ALA A O 1
ATOM 686 N N . ALA A 1 93 ? 11.545 -0.941 -7.451 1.00 65.50 93 ALA A N 1
ATOM 687 C CA . ALA A 1 93 ? 12.711 -0.065 -7.409 1.00 65.50 93 ALA A CA 1
ATOM 688 C C . ALA A 1 93 ? 13.724 -0.427 -8.506 1.00 65.50 93 ALA A C 1
ATOM 690 O O . ALA A 1 93 ? 13.658 -1.497 -9.108 1.00 65.50 93 ALA A O 1
ATOM 691 N N . ASN A 1 94 ? 14.696 0.462 -8.750 1.00 59.06 94 ASN A N 1
ATOM 692 C CA . ASN A 1 94 ? 15.722 0.294 -9.792 1.00 59.06 94 ASN A CA 1
ATOM 693 C C . ASN A 1 94 ? 16.502 -1.034 -9.711 1.00 59.06 94 ASN A C 1
ATOM 695 O O . ASN A 1 94 ? 17.079 -1.435 -10.716 1.00 59.06 94 ASN A O 1
ATOM 699 N N . CYS A 1 95 ? 16.507 -1.709 -8.556 1.00 56.31 95 CYS A N 1
ATOM 700 C CA . CYS A 1 95 ? 17.261 -2.943 -8.323 1.00 56.31 95 CYS A CA 1
ATOM 701 C C . CYS A 1 95 ? 16.393 -4.126 -7.840 1.00 56.31 95 CYS A C 1
ATOM 703 O O . CYS A 1 95 ? 16.947 -5.090 -7.321 1.00 56.31 95 CYS A O 1
ATOM 705 N N . GLY A 1 96 ? 15.058 -4.061 -7.955 1.00 70.75 96 GLY A N 1
ATOM 706 C CA . GLY A 1 96 ? 14.150 -5.130 -7.507 1.00 70.75 96 GLY A CA 1
ATOM 707 C C . GLY A 1 96 ? 12.900 -4.625 -6.782 1.00 70.75 96 GLY A C 1
ATOM 708 O O . GLY A 1 96 ? 12.687 -3.418 -6.659 1.00 70.75 96 GLY A O 1
ATOM 709 N N . LEU A 1 97 ? 12.064 -5.554 -6.313 1.00 82.56 97 LEU A N 1
ATOM 710 C CA . LEU A 1 97 ? 10.890 -5.234 -5.497 1.00 82.56 97 LEU A CA 1
ATOM 711 C C . LEU A 1 97 ? 11.322 -4.714 -4.116 1.00 82.56 97 LEU A C 1
ATOM 713 O O . LEU A 1 97 ? 12.272 -5.220 -3.519 1.00 82.56 97 LEU A O 1
ATOM 717 N N . GLN A 1 98 ? 10.649 -3.675 -3.626 1.00 85.69 98 GLN A N 1
ATOM 718 C CA . GLN A 1 98 ? 10.912 -3.042 -2.334 1.00 85.69 98 GLN A CA 1
ATOM 719 C C . GLN A 1 98 ? 9.607 -2.732 -1.613 1.00 85.69 98 GLN A C 1
ATOM 721 O O . GLN A 1 98 ? 8.655 -2.269 -2.234 1.00 85.69 98 GLN A O 1
ATOM 726 N N . VAL A 1 99 ? 9.612 -2.876 -0.289 1.00 88.62 99 VAL A N 1
ATOM 727 C CA . VAL A 1 99 ? 8.491 -2.481 0.571 1.00 88.62 99 VAL A CA 1
ATOM 728 C C . VAL A 1 99 ? 8.737 -1.071 1.106 1.00 88.62 99 VAL A C 1
ATOM 730 O O . VAL A 1 99 ? 9.676 -0.835 1.870 1.00 88.62 99 VAL A O 1
ATOM 733 N N . LEU A 1 100 ? 7.894 -0.117 0.720 1.00 87.19 100 LEU A N 1
ATOM 734 C CA . LEU A 1 100 ? 7.874 1.232 1.280 1.00 87.19 100 LEU A CA 1
ATOM 735 C C . LEU A 1 100 ? 6.872 1.286 2.431 1.00 87.19 100 LEU A C 1
ATOM 737 O O . LEU A 1 100 ? 5.689 1.036 2.231 1.00 87.19 100 LEU A O 1
ATOM 741 N N . LYS A 1 101 ? 7.337 1.679 3.617 1.00 90.81 101 LYS A N 1
ATOM 742 C CA . LYS A 1 101 ? 6.513 1.775 4.829 1.00 90.81 101 LYS A CA 1
ATOM 743 C C . LYS A 1 101 ? 6.363 3.213 5.305 1.00 90.81 101 LYS A C 1
ATOM 745 O O . LYS A 1 101 ? 7.199 4.074 5.004 1.00 90.81 101 LYS A O 1
ATOM 750 N N . GLY A 1 102 ? 5.312 3.468 6.074 1.00 88.62 102 GLY A N 1
ATOM 751 C CA . GLY A 1 102 ? 5.107 4.757 6.719 1.00 88.62 102 GLY A CA 1
ATOM 752 C C . GLY A 1 102 ? 3.851 4.832 7.570 1.00 88.62 102 GLY A C 1
ATOM 753 O O . GLY A 1 102 ? 3.221 3.824 7.886 1.00 88.62 102 GLY A O 1
ATOM 754 N N . THR A 1 103 ? 3.491 6.062 7.916 1.00 88.00 103 THR A N 1
ATOM 755 C CA . THR A 1 103 ? 2.354 6.386 8.773 1.00 88.00 103 THR A CA 1
ATOM 756 C C . THR A 1 103 ? 1.485 7.455 8.112 1.00 88.00 103 THR A C 1
ATOM 758 O O . THR A 1 103 ? 2.007 8.408 7.540 1.00 88.00 103 THR A O 1
ATOM 761 N N . LEU A 1 104 ? 0.163 7.315 8.184 1.00 84.44 104 LEU A N 1
ATOM 762 C CA . LEU A 1 104 ? -0.841 8.292 7.760 1.00 84.44 104 LEU A CA 1
ATOM 763 C C . LEU A 1 104 ? -1.470 8.957 8.991 1.00 84.44 104 LEU A C 1
ATOM 765 O O . LEU A 1 104 ? -1.761 8.267 9.966 1.00 84.44 104 LEU A O 1
ATOM 769 N N . ASN A 1 105 ? -1.701 10.271 8.917 1.00 82.88 105 ASN A N 1
ATOM 770 C CA . ASN A 1 105 ? -2.584 11.010 9.827 1.00 82.88 105 ASN A CA 1
ATOM 771 C C . ASN A 1 105 ? -3.900 11.344 9.132 1.00 82.88 105 ASN A C 1
ATOM 773 O O . ASN A 1 105 ? -3.836 11.669 7.911 1.00 82.88 105 ASN A O 1
#

Organism: NCBI:txid2735563

Sequence (105 aa):
MGTTTGGQSVKFMDWTSTTDTTGTLWKSINGTGDISLTGLHKLADGTLVATGGKEYVNCQWKTLGDANGDGYVFKVSPQNANGTFNFEVDRAANCGLQVLKGTLN